Protein AF-R9JXY5-F1 (afdb_monomer)

Foldseek 3Di:
DDPVVVVVVVVVVVVVVVVVVVVVVVVVVVVVVVVVVVVVVVVVLVVVVDDPVRSVVVVVCVVVVVDDDDDDPDDDDDDDDDDPPDDDDDDDDDDDDDDDDDDPDDPPPPPDPDDPPDDPPDD

Mean predicted aligned error: 17.54 Å

Structure (mmCIF, N/CA/C/O backbone):
data_AF-R9JXY5-F1
#
_entry.id   AF-R9JXY5-F1
#
loop_
_atom_site.group_PDB
_atom_site.id
_atom_site.type_symbol
_atom_site.label_atom_id
_atom_site.label_alt_id
_atom_site.label_comp_id
_atom_site.label_asym_id
_atom_site.label_entity_id
_atom_site.label_seq_id
_atom_site.pdbx_PDB_ins_code
_atom_site.Cartn_x
_atom_site.Cartn_y
_atom_site.Cartn_z
_atom_site.occupancy
_atom_site.B_iso_or_equiv
_atom_site.auth_seq_id
_atom_site.auth_comp_id
_atom_site.auth_asym_id
_atom_site.auth_atom_id
_atom_site.pdbx_PDB_model_num
ATOM 1 N N . MET A 1 1 ? 27.839 6.148 -38.069 1.00 64.94 1 MET A N 1
ATOM 2 C CA . MET A 1 1 ? 27.272 5.806 -36.749 1.00 64.94 1 MET A CA 1
ATOM 3 C C . MET A 1 1 ? 26.865 4.335 -36.748 1.00 64.94 1 MET A C 1
ATOM 5 O O . MET A 1 1 ? 26.378 3.857 -37.770 1.00 64.94 1 MET A O 1
ATOM 9 N N . ASN A 1 2 ? 27.153 3.581 -35.684 1.00 87.56 2 ASN A N 1
ATOM 10 C CA . ASN A 1 2 ? 26.916 2.134 -35.653 1.00 87.56 2 ASN A CA 1
ATOM 11 C C . ASN A 1 2 ? 25.407 1.844 -35.526 1.00 87.56 2 ASN A C 1
ATOM 13 O O . ASN A 1 2 ? 24.791 2.198 -34.527 1.00 87.56 2 ASN A O 1
ATOM 17 N N . ARG A 1 3 ? 24.806 1.196 -36.533 1.00 91.31 3 ARG A N 1
ATOM 18 C CA . ARG A 1 3 ? 23.359 0.899 -36.561 1.00 91.31 3 ARG A CA 1
ATOM 19 C C . ARG A 1 3 ? 22.899 -0.033 -35.437 1.00 91.31 3 ARG A C 1
ATOM 21 O O . ARG A 1 3 ? 21.749 0.057 -35.031 1.00 91.31 3 ARG A O 1
ATOM 28 N N . LYS A 1 4 ? 23.775 -0.910 -34.938 1.00 91.06 4 LYS A N 1
ATOM 29 C CA . LYS A 1 4 ? 23.455 -1.790 -33.805 1.00 91.06 4 LYS A CA 1
ATOM 30 C C . LYS A 1 4 ? 23.374 -0.997 -32.505 1.00 91.06 4 LYS A C 1
ATOM 32 O O . LYS A 1 4 ? 22.466 -1.226 -31.725 1.00 91.06 4 LYS A O 1
ATOM 37 N N . LEU A 1 5 ? 24.274 -0.028 -32.322 1.00 93.62 5 LEU A N 1
ATOM 38 C CA . LEU A 1 5 ? 24.274 0.836 -31.142 1.00 93.62 5 LEU A CA 1
ATOM 39 C C . LEU A 1 5 ? 22.974 1.641 -31.031 1.00 93.62 5 LEU A C 1
ATOM 41 O O . LEU A 1 5 ? 22.407 1.704 -29.953 1.00 93.62 5 LEU A O 1
ATOM 45 N N . HIS A 1 6 ? 22.474 2.198 -32.138 1.00 94.31 6 HIS A N 1
ATOM 46 C CA . HIS A 1 6 ? 21.193 2.912 -32.121 1.00 94.31 6 HIS A CA 1
ATOM 47 C C . HIS A 1 6 ? 20.022 2.026 -31.704 1.00 94.31 6 HIS A C 1
ATOM 49 O O . HIS A 1 6 ? 19.262 2.425 -30.839 1.00 94.31 6 HIS A O 1
ATOM 55 N N . ARG A 1 7 ? 19.924 0.807 -32.246 1.00 94.31 7 ARG A N 1
ATOM 56 C CA . ARG A 1 7 ? 18.849 -0.122 -31.869 1.00 94.31 7 ARG A CA 1
ATOM 57 C C . ARG A 1 7 ? 18.870 -0.453 -30.380 1.00 94.31 7 ARG A C 1
ATOM 59 O O . ARG A 1 7 ? 17.830 -0.420 -29.744 1.00 94.31 7 ARG A O 1
ATOM 66 N N . VAL A 1 8 ? 20.059 -0.705 -29.830 1.00 96.50 8 VAL A N 1
ATOM 67 C CA . VAL A 1 8 ? 20.217 -0.971 -28.394 1.00 96.50 8 VAL A CA 1
ATOM 68 C C . VAL A 1 8 ? 19.804 0.244 -27.560 1.00 96.50 8 VAL A C 1
ATOM 70 O O . VAL A 1 8 ? 19.139 0.079 -26.548 1.00 96.50 8 VAL A O 1
ATOM 73 N N . LEU A 1 9 ? 20.155 1.464 -27.980 1.00 96.12 9 LEU A N 1
ATOM 74 C CA . LEU A 1 9 ? 19.726 2.683 -27.284 1.00 96.12 9 LEU A CA 1
ATOM 75 C C . LEU A 1 9 ? 18.202 2.869 -27.336 1.00 96.12 9 LEU A C 1
ATOM 77 O O . LEU A 1 9 ? 17.604 3.198 -26.316 1.00 96.12 9 LEU A O 1
ATOM 81 N N . ASP A 1 10 ? 17.574 2.597 -28.481 1.00 96.19 10 ASP A N 1
ATOM 82 C CA . ASP A 1 10 ? 16.116 2.671 -28.628 1.00 96.19 10 ASP A CA 1
ATOM 83 C C . ASP A 1 10 ? 15.408 1.618 -27.751 1.00 96.19 10 ASP A C 1
ATOM 85 O O . ASP A 1 10 ? 14.361 1.884 -27.164 1.00 96.19 10 ASP A O 1
ATOM 89 N N . GLU A 1 11 ? 15.971 0.411 -27.642 1.00 97.19 11 GLU A N 1
ATOM 90 C CA . GLU A 1 11 ? 15.463 -0.659 -26.772 1.00 97.19 11 GLU A CA 1
ATOM 91 C C . GLU A 1 11 ? 15.621 -0.325 -25.285 1.00 97.19 11 GLU A C 1
ATOM 93 O O . GLU A 1 11 ? 14.698 -0.581 -24.507 1.00 97.19 11 GLU A O 1
ATOM 98 N N . ILE A 1 12 ? 16.746 0.285 -24.893 1.00 97.88 12 ILE A N 1
ATOM 99 C CA . ILE A 1 12 ? 16.953 0.795 -23.531 1.00 97.88 12 ILE A CA 1
ATOM 100 C C . ILE A 1 12 ? 15.873 1.823 -23.207 1.00 97.88 12 ILE A C 1
ATOM 102 O O . ILE A 1 12 ? 15.158 1.642 -22.227 1.00 97.88 12 ILE A O 1
ATOM 106 N N . GLN A 1 13 ? 15.683 2.829 -24.063 1.00 97.69 13 GLN A N 1
ATOM 107 C CA . GLN A 1 13 ? 14.697 3.881 -23.820 1.00 97.69 13 GLN A CA 1
ATOM 108 C C . GLN A 1 13 ? 13.273 3.315 -23.696 1.00 97.69 13 GLN A C 1
ATOM 110 O O . GLN A 1 13 ? 12.555 3.631 -22.751 1.00 97.69 13 GLN A O 1
ATOM 115 N N . LYS A 1 14 ? 12.873 2.406 -24.594 1.00 98.00 14 LYS A N 1
ATOM 116 C CA . LYS A 1 14 ? 11.564 1.732 -24.504 1.00 98.00 14 LYS A CA 1
ATOM 117 C C . LYS A 1 14 ? 11.406 0.929 -23.216 1.00 98.00 14 LYS A C 1
ATOM 119 O O . LYS A 1 14 ? 10.302 0.809 -22.692 1.00 98.00 14 LYS A O 1
ATOM 124 N N . THR A 1 15 ? 12.487 0.325 -22.733 1.00 98.06 15 THR A N 1
ATOM 125 C CA . THR A 1 15 ? 12.468 -0.438 -21.482 1.00 98.06 15 THR A CA 1
ATOM 126 C C . THR A 1 15 ? 12.353 0.495 -20.281 1.00 98.06 15 THR A C 1
ATOM 128 O O . THR A 1 15 ? 11.567 0.216 -19.382 1.00 98.06 15 THR A O 1
ATOM 131 N N . GLU A 1 16 ? 13.062 1.623 -20.283 1.00 98.06 16 GLU A N 1
ATOM 132 C CA . GLU A 1 16 ? 12.953 2.661 -19.252 1.00 98.06 16 GLU A CA 1
ATOM 133 C C . GLU A 1 16 ? 11.531 3.238 -19.175 1.00 98.06 16 GLU A C 1
ATOM 135 O O . GLU A 1 16 ? 10.975 3.353 -18.083 1.00 98.06 16 GLU A O 1
ATOM 140 N N . GLU A 1 17 ? 10.897 3.508 -20.320 1.00 97.88 17 GLU A N 1
ATOM 141 C CA . GLU A 1 17 ? 9.499 3.956 -20.388 1.00 97.88 17 GLU A CA 1
ATOM 142 C C . GLU A 1 17 ? 8.535 2.913 -19.797 1.00 97.88 17 GLU A C 1
ATOM 144 O O . GLU A 1 17 ? 7.659 3.251 -19.002 1.00 97.88 17 GLU A O 1
ATOM 149 N N . LYS A 1 18 ? 8.725 1.624 -20.112 1.00 98.25 18 LYS A N 1
ATOM 1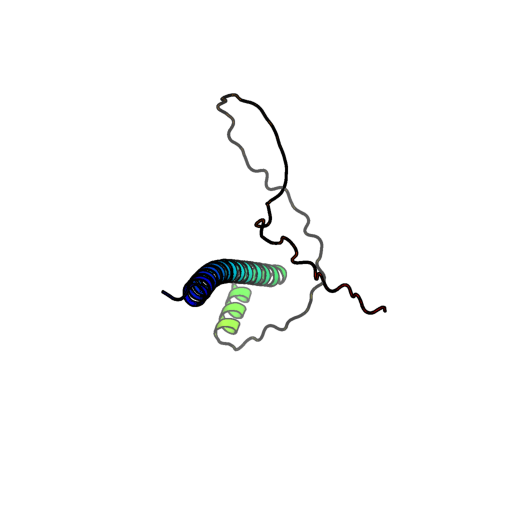50 C CA . LYS A 1 18 ? 7.922 0.536 -19.523 1.00 98.25 18 LYS A CA 1
ATOM 151 C C . LYS A 1 18 ? 8.121 0.418 -18.014 1.00 98.25 18 LYS A C 1
ATOM 153 O O . LYS A 1 18 ? 7.151 0.203 -17.291 1.00 98.25 18 LYS A O 1
ATOM 158 N N . ILE A 1 19 ? 9.358 0.563 -17.537 1.00 98.38 19 ILE A N 1
ATOM 159 C CA . ILE A 1 19 ? 9.663 0.549 -16.103 1.00 98.38 19 ILE A CA 1
ATOM 160 C C . ILE A 1 19 ? 8.921 1.685 -15.399 1.00 98.38 19 ILE A C 1
ATOM 162 O O . ILE A 1 19 ? 8.335 1.443 -14.348 1.00 98.38 19 ILE A O 1
ATOM 166 N N . ALA A 1 20 ? 8.895 2.887 -15.978 1.00 98.00 20 ALA A N 1
ATOM 167 C CA . ALA A 1 20 ? 8.179 4.019 -15.396 1.00 98.00 20 ALA A CA 1
ATOM 168 C C . ALA A 1 20 ? 6.672 3.736 -15.255 1.00 98.00 20 ALA A C 1
ATOM 170 O O . ALA A 1 20 ? 6.116 3.919 -14.175 1.00 98.00 20 ALA A O 1
ATOM 171 N N . VAL A 1 21 ? 6.036 3.197 -16.302 1.00 97.94 21 VAL A N 1
ATOM 172 C CA . VAL A 1 21 ? 4.611 2.812 -16.265 1.00 97.94 21 VAL A CA 1
ATOM 173 C C . VAL A 1 21 ? 4.344 1.738 -15.206 1.00 97.94 21 VAL A C 1
ATOM 175 O O . VAL A 1 21 ? 3.370 1.815 -14.460 1.00 97.94 21 VAL A O 1
ATOM 178 N N . TRP A 1 22 ? 5.209 0.727 -15.100 1.00 98.19 22 TRP A N 1
ATOM 179 C CA . TRP A 1 22 ? 5.057 -0.308 -14.074 1.00 98.19 22 TRP A CA 1
ATOM 180 C C . TRP A 1 22 ? 5.262 0.219 -12.656 1.00 98.19 22 TRP A C 1
ATOM 182 O O . TRP A 1 22 ? 4.591 -0.249 -11.741 1.00 98.19 22 TRP A O 1
ATOM 192 N N . GLN A 1 23 ? 6.159 1.183 -12.460 1.00 98.44 23 GLN A N 1
ATOM 193 C CA . GLN A 1 23 ? 6.351 1.826 -11.162 1.00 98.44 23 GLN A CA 1
ATOM 194 C C . GLN A 1 23 ? 5.126 2.644 -10.745 1.00 98.44 23 GLN A C 1
ATOM 196 O O . GLN A 1 23 ? 4.743 2.595 -9.578 1.00 98.44 23 GLN A O 1
ATOM 201 N N . GLU A 1 24 ? 4.495 3.349 -11.684 1.00 98.25 24 GLU A N 1
ATOM 202 C CA . GLU A 1 24 ? 3.250 4.082 -11.440 1.00 98.25 24 GLU A CA 1
ATOM 203 C C . GLU A 1 24 ? 2.114 3.133 -11.036 1.00 98.25 24 GLU A C 1
ATOM 205 O O . GLU A 1 24 ? 1.552 3.281 -9.951 1.00 98.25 24 GLU A O 1
ATOM 210 N N . HIS A 1 25 ? 1.862 2.086 -11.828 1.00 98.12 25 HIS A N 1
ATOM 211 C CA . HIS A 1 25 ? 0.840 1.082 -11.515 1.00 98.12 25 HIS A CA 1
ATOM 212 C C . HIS A 1 25 ? 1.122 0.370 -10.178 1.00 98.12 25 HIS A C 1
ATOM 214 O O . HIS A 1 25 ? 0.216 0.143 -9.379 1.00 98.12 25 HIS A O 1
ATOM 220 N N . LEU A 1 26 ? 2.385 0.061 -9.868 1.00 98.44 26 LEU A N 1
ATOM 221 C CA . LEU A 1 26 ? 2.744 -0.486 -8.557 1.00 98.44 26 LEU A CA 1
ATOM 222 C C . LEU A 1 26 ? 2.380 0.479 -7.415 1.00 98.44 26 LEU A C 1
ATOM 224 O O . LEU A 1 26 ? 1.945 0.037 -6.352 1.00 98.44 26 LEU A O 1
ATOM 228 N N . GLY A 1 27 ? 2.547 1.786 -7.624 1.00 98.38 27 GLY A N 1
ATOM 229 C CA . GLY A 1 27 ? 2.104 2.815 -6.686 1.00 98.38 27 GLY A CA 1
ATOM 230 C C . GLY A 1 27 ? 0.594 2.773 -6.450 1.00 98.38 27 GLY A C 1
ATOM 231 O O . GLY A 1 27 ? 0.161 2.722 -5.300 1.00 98.38 27 GLY A O 1
ATOM 232 N N . GLU A 1 28 ? -0.196 2.716 -7.521 1.00 98.19 28 GLU A N 1
ATOM 233 C CA . GLU A 1 28 ? -1.661 2.613 -7.448 1.00 98.19 28 GLU A CA 1
ATOM 234 C C . GLU A 1 28 ? -2.116 1.361 -6.683 1.00 98.19 28 GLU A C 1
ATOM 236 O O . GLU A 1 28 ? -2.968 1.449 -5.797 1.00 98.19 28 GLU A O 1
ATOM 241 N N . LEU A 1 29 ? -1.501 0.206 -6.961 1.00 98.44 29 LEU A N 1
ATOM 242 C CA . LEU A 1 29 ? -1.808 -1.050 -6.272 1.00 98.44 29 LEU A CA 1
ATOM 243 C C . LEU A 1 29 ? -1.492 -0.989 -4.775 1.00 98.44 29 LEU A C 1
ATOM 245 O O . LEU A 1 29 ? -2.243 -1.535 -3.968 1.00 98.44 29 LEU A O 1
ATOM 249 N N . ASN A 1 30 ? -0.405 -0.322 -4.383 1.00 98.31 30 ASN A N 1
ATOM 250 C CA . ASN A 1 30 ? -0.067 -0.162 -2.968 1.00 98.31 30 ASN A CA 1
ATOM 251 C C . ASN A 1 30 ? -1.083 0.717 -2.232 1.00 98.31 30 ASN A C 1
ATOM 253 O O . ASN A 1 30 ? -1.478 0.371 -1.121 1.00 98.31 30 ASN A O 1
ATOM 257 N N . VAL A 1 31 ? -1.546 1.802 -2.860 1.00 98.31 31 VAL A N 1
ATOM 258 C CA . VAL A 1 31 ? -2.615 2.640 -2.295 1.00 98.31 31 VAL A CA 1
ATOM 259 C C . VAL A 1 31 ? -3.907 1.835 -2.162 1.00 98.31 31 VAL A C 1
ATOM 261 O O . VAL A 1 31 ? -4.554 1.868 -1.119 1.00 98.31 31 VAL A O 1
ATOM 264 N N . GLN A 1 32 ? -4.269 1.056 -3.185 1.00 98.06 32 GLN A N 1
ATOM 265 C CA . GLN A 1 32 ? -5.451 0.199 -3.128 1.00 98.06 32 GLN A CA 1
ATOM 266 C C . GLN A 1 32 ? -5.352 -0.840 -2.002 1.00 98.06 32 GLN A C 1
ATOM 268 O O . GLN A 1 32 ? -6.327 -1.055 -1.284 1.00 98.06 32 GLN A O 1
ATOM 273 N N . LYS A 1 33 ? -4.182 -1.462 -1.825 1.00 97.81 33 LYS A N 1
ATOM 274 C CA . LYS A 1 33 ? -3.916 -2.395 -0.725 1.00 97.81 33 LYS A CA 1
ATOM 275 C C . LYS A 1 33 ? -4.128 -1.728 0.636 1.00 97.81 33 LYS A C 1
ATOM 277 O O . LYS A 1 33 ? -4.847 -2.287 1.454 1.00 97.81 33 LYS A O 1
ATOM 282 N N . GLU A 1 34 ? -3.540 -0.552 0.861 1.00 98.12 34 GLU A N 1
ATOM 283 C CA . GLU A 1 34 ? -3.682 0.199 2.118 1.00 98.12 34 GLU A CA 1
ATOM 284 C C . GLU A 1 34 ? -5.156 0.511 2.415 1.00 98.12 34 GLU A C 1
ATOM 286 O O . GLU A 1 34 ? -5.637 0.260 3.516 1.00 98.12 34 GLU A O 1
ATOM 291 N N . MET A 1 35 ? -5.917 0.943 1.404 1.00 97.81 35 MET A N 1
ATOM 292 C CA . MET A 1 35 ? -7.351 1.209 1.557 1.00 97.81 35 MET A CA 1
ATOM 293 C C . MET A 1 35 ? -8.166 -0.038 1.929 1.00 97.81 35 MET A C 1
ATOM 295 O O . MET A 1 35 ? -9.129 0.066 2.692 1.00 97.81 35 MET A O 1
ATOM 299 N N . LEU A 1 36 ? -7.822 -1.205 1.374 1.00 96.88 36 LEU A N 1
ATOM 300 C CA . LEU A 1 36 ? -8.491 -2.466 1.702 1.00 96.88 36 LEU A CA 1
ATOM 301 C C . LEU A 1 36 ? -8.133 -2.938 3.116 1.00 96.88 36 LEU A C 1
ATOM 303 O O . LEU A 1 36 ? -9.029 -3.324 3.864 1.00 96.88 36 LEU A O 1
ATOM 307 N N . GLU A 1 37 ? -6.860 -2.841 3.506 1.00 95.62 37 GLU A N 1
ATOM 308 C CA . GLU A 1 37 ? -6.408 -3.157 4.866 1.00 95.62 37 GLU A CA 1
ATOM 309 C C . GLU A 1 37 ? -7.104 -2.260 5.902 1.00 95.62 37 GLU A C 1
ATOM 311 O O . GLU A 1 37 ? -7.650 -2.759 6.886 1.00 95.62 37 GLU A O 1
ATOM 316 N N . ASP A 1 38 ? -7.186 -0.951 5.652 1.00 96.69 38 ASP A N 1
ATOM 317 C CA . ASP A 1 38 ? -7.904 -0.009 6.515 1.00 96.69 38 ASP A CA 1
ATOM 318 C C . ASP A 1 38 ? -9.394 -0.358 6.636 1.00 96.69 38 ASP A C 1
ATOM 320 O O . ASP A 1 38 ? -9.973 -0.318 7.730 1.00 96.69 38 ASP A O 1
ATOM 324 N N . ALA A 1 39 ? -10.034 -0.732 5.524 1.00 95.94 39 ALA A N 1
ATOM 325 C CA . ALA A 1 39 ? -11.434 -1.140 5.520 1.00 95.94 39 ALA A CA 1
ATOM 326 C C . ALA A 1 39 ? -11.665 -2.409 6.360 1.00 95.94 39 ALA A C 1
ATOM 328 O O . ALA A 1 39 ? -12.630 -2.468 7.132 1.00 95.94 39 ALA A O 1
ATOM 329 N N . GLU A 1 40 ? -10.774 -3.397 6.261 1.00 94.19 40 GLU A N 1
ATOM 330 C CA . GLU A 1 40 ? -10.827 -4.629 7.052 1.00 94.19 40 GLU A CA 1
ATOM 331 C C . GLU A 1 40 ? -10.561 -4.388 8.540 1.00 94.19 40 GLU A C 1
ATOM 333 O O . GLU A 1 40 ? -11.266 -4.948 9.386 1.00 94.19 40 GLU A O 1
ATOM 338 N N . ILE A 1 41 ? -9.611 -3.511 8.882 1.00 92.56 41 ILE A N 1
ATOM 339 C CA . ILE A 1 41 ? -9.357 -3.095 10.267 1.00 92.56 41 ILE A CA 1
ATOM 340 C C . ILE A 1 41 ? -10.626 -2.472 10.856 1.00 92.56 41 ILE A C 1
ATOM 342 O O . ILE A 1 41 ? -11.083 -2.876 11.929 1.00 92.56 41 ILE A O 1
ATOM 346 N N . ILE A 1 42 ? -11.255 -1.533 10.141 1.00 94.06 42 ILE A N 1
ATOM 347 C CA . ILE A 1 42 ? -12.496 -0.886 10.587 1.00 94.06 42 ILE A CA 1
ATOM 348 C C . ILE A 1 42 ? -13.627 -1.910 10.736 1.00 94.06 42 ILE A C 1
ATOM 350 O O . ILE A 1 42 ? -14.365 -1.867 11.727 1.00 94.06 42 ILE A O 1
ATOM 354 N N . LYS A 1 43 ? -13.780 -2.828 9.772 1.00 94.44 43 LYS A N 1
ATOM 355 C CA . LYS A 1 43 ? -14.794 -3.892 9.819 1.00 94.44 43 LYS A CA 1
ATOM 356 C C . LYS A 1 43 ? -14.595 -4.790 11.041 1.00 94.44 43 LYS A C 1
ATOM 358 O O . LYS A 1 43 ? -15.554 -5.023 11.777 1.00 94.44 43 LYS A O 1
ATOM 363 N N . SER A 1 44 ? -13.361 -5.211 11.297 1.00 91.00 44 SER A N 1
ATOM 364 C CA . SER A 1 44 ? -12.992 -6.066 12.430 1.00 91.00 44 SER A CA 1
ATOM 365 C C . SER A 1 44 ? -13.221 -5.374 13.774 1.00 91.00 44 SER A C 1
ATOM 367 O O . SER A 1 44 ? -13.787 -5.959 14.689 1.00 91.00 44 SER A O 1
ATOM 369 N N . ILE A 1 45 ? -12.870 -4.093 13.898 1.00 91.81 45 ILE A N 1
ATOM 370 C CA . ILE A 1 45 ? -13.127 -3.330 15.129 1.00 91.81 45 ILE A CA 1
ATOM 371 C C . ILE A 1 45 ? -14.635 -3.160 15.357 1.00 91.81 45 ILE A C 1
ATOM 373 O O . ILE A 1 45 ? -15.125 -3.295 16.480 1.00 91.81 45 ILE A O 1
ATOM 377 N N . ARG A 1 46 ? -15.405 -2.881 14.297 1.00 92.12 46 ARG A N 1
ATOM 378 C CA . ARG A 1 46 ? -16.860 -2.710 14.398 1.00 92.12 46 ARG A CA 1
ATOM 379 C C . ARG A 1 46 ? -17.564 -4.010 14.792 1.00 92.12 46 ARG A C 1
ATOM 381 O O . ARG A 1 46 ? -18.520 -3.957 15.570 1.00 92.12 46 ARG A O 1
ATOM 388 N N . SER A 1 47 ? -17.101 -5.160 14.298 1.00 92.00 47 SER A N 1
ATOM 389 C CA . SER A 1 47 ? -17.695 -6.467 14.611 1.00 92.00 47 SER A CA 1
ATOM 390 C C . SER A 1 47 ? -17.537 -6.862 16.084 1.00 92.00 47 SER A C 1
ATOM 392 O O . SER A 1 47 ? -18.385 -7.580 16.611 1.00 92.00 47 SER A O 1
ATOM 394 N N . MET A 1 48 ? -16.542 -6.313 16.791 1.00 91.62 48 MET A N 1
ATOM 395 C CA . MET A 1 48 ? -16.371 -6.504 18.238 1.00 91.62 48 MET A CA 1
ATOM 396 C C . MET A 1 48 ? -17.465 -5.829 19.085 1.00 91.62 48 MET A C 1
ATOM 398 O O . MET A 1 48 ? -17.586 -6.135 20.269 1.00 91.62 48 MET A O 1
ATOM 402 N N . ARG A 1 49 ? -18.275 -4.924 18.505 1.00 93.44 49 ARG A N 1
ATOM 403 C CA . ARG A 1 49 ? -19.411 -4.242 19.167 1.00 93.44 49 ARG A CA 1
ATOM 404 C C . ARG A 1 49 ? -19.049 -3.544 20.490 1.00 93.44 49 ARG A C 1
ATOM 406 O O . ARG A 1 49 ? -19.848 -3.538 21.426 1.00 93.44 49 ARG A O 1
ATOM 413 N N . LEU A 1 50 ? -17.865 -2.940 20.555 1.00 95.00 50 LEU A N 1
ATOM 414 C CA . LEU A 1 50 ? -17.373 -2.231 21.741 1.00 95.00 50 LEU A CA 1
ATOM 415 C C . LEU A 1 50 ? -18.137 -0.922 21.994 1.00 95.00 50 LEU A C 1
ATOM 417 O O . LEU A 1 50 ? -18.504 -0.208 21.056 1.00 95.00 50 LEU A O 1
ATOM 421 N N . GLY A 1 51 ? -18.332 -0.565 23.267 1.00 96.31 51 GLY A N 1
ATOM 422 C CA . GLY A 1 51 ? -18.804 0.771 23.640 1.00 96.31 51 GLY A CA 1
ATOM 423 C C . GLY A 1 51 ? -17.738 1.846 23.388 1.00 96.31 51 GLY A C 1
ATOM 424 O O . GLY A 1 51 ? -16.547 1.552 23.350 1.00 96.31 51 GLY A O 1
ATOM 425 N N . SER A 1 52 ? -18.125 3.124 23.274 1.00 95.69 52 SER A N 1
ATOM 426 C CA . SER A 1 52 ? -17.184 4.211 22.924 1.00 95.69 52 SER A CA 1
ATOM 427 C C . SER A 1 52 ? -15.988 4.336 23.876 1.00 95.69 52 SER A C 1
ATOM 429 O O . SER A 1 52 ? -14.885 4.639 23.435 1.00 95.69 52 SER A O 1
ATOM 431 N N . ARG A 1 53 ? -16.195 4.100 25.179 1.00 97.00 53 ARG A N 1
ATOM 432 C CA . ARG A 1 53 ? -15.124 4.164 26.184 1.00 97.00 53 ARG A CA 1
ATOM 433 C C . ARG A 1 53 ? -14.174 2.967 26.095 1.00 97.00 53 ARG A C 1
ATOM 435 O O . ARG A 1 53 ? -12.972 3.154 26.212 1.00 97.00 53 ARG A O 1
ATOM 442 N N . GLU A 1 54 ? -14.716 1.773 25.877 1.00 95.38 54 GLU A N 1
ATOM 443 C CA . GLU A 1 54 ? -13.936 0.538 25.727 1.00 95.38 54 GLU A CA 1
ATOM 444 C C . GLU A 1 54 ? -13.118 0.574 24.434 1.00 95.38 54 GLU A C 1
ATOM 446 O O . GLU A 1 54 ? -11.936 0.250 24.438 1.00 95.38 54 GLU A O 1
ATOM 451 N N . LEU A 1 55 ? -13.722 1.046 23.338 1.00 95.44 55 LEU A N 1
ATOM 452 C CA . LEU A 1 55 ? -13.024 1.252 22.074 1.00 95.44 55 LEU A CA 1
ATOM 453 C C .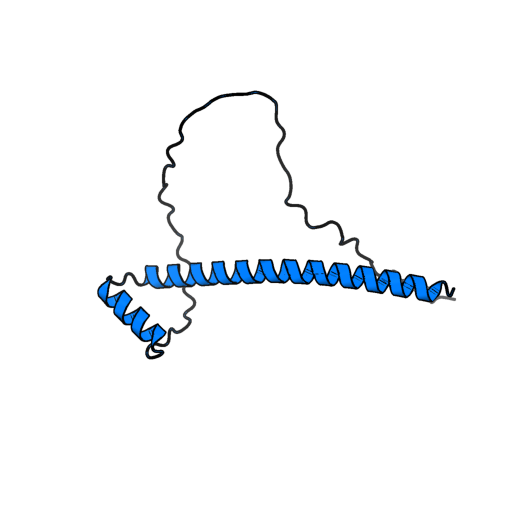 LEU A 1 55 ? -11.851 2.225 22.237 1.00 95.44 55 LEU A C 1
ATOM 455 O O . LEU A 1 55 ? -10.769 1.956 21.726 1.00 95.44 55 LEU A O 1
ATOM 459 N N . LEU A 1 56 ? -12.051 3.334 22.956 1.00 96.00 56 LEU A N 1
ATOM 460 C CA . LEU A 1 56 ? -10.985 4.303 23.202 1.00 96.00 56 LEU A CA 1
ATOM 461 C C . LEU A 1 56 ? -9.810 3.673 23.962 1.00 96.00 56 LEU A C 1
ATOM 463 O O . LEU A 1 56 ? -8.672 3.832 23.541 1.00 96.00 56 LEU A O 1
ATOM 467 N N . GLU A 1 57 ? -10.085 2.915 25.026 1.00 95.62 57 GLU A N 1
ATOM 468 C CA . GLU A 1 57 ? -9.050 2.223 25.806 1.00 95.62 57 GLU A CA 1
ATOM 469 C C . GLU A 1 57 ? -8.268 1.210 24.955 1.00 95.62 57 GLU A C 1
ATOM 471 O O . GLU A 1 57 ? -7.042 1.134 25.044 1.00 95.62 57 GLU A O 1
ATOM 476 N N . VAL A 1 58 ? -8.956 0.476 24.073 1.00 94.56 58 VAL A N 1
ATOM 477 C CA . VAL A 1 58 ? -8.306 -0.453 23.139 1.00 94.56 58 VAL A CA 1
ATOM 478 C C . VAL A 1 58 ? -7.424 0.293 22.138 1.00 94.56 58 VAL A C 1
ATOM 480 O O . VAL A 1 58 ? -6.278 -0.103 21.940 1.00 94.56 58 VAL A O 1
ATOM 483 N N . LEU A 1 59 ? -7.913 1.375 21.526 1.00 94.38 59 LEU A N 1
ATOM 484 C CA . LEU A 1 59 ? -7.136 2.163 20.563 1.00 94.38 59 LEU A CA 1
ATOM 485 C C . LEU A 1 59 ? -5.909 2.817 21.214 1.00 94.38 59 LEU A C 1
ATOM 487 O O . LEU A 1 59 ? -4.825 2.785 20.633 1.00 94.38 59 LEU A O 1
ATOM 491 N N . GLU A 1 60 ? -6.049 3.347 22.432 1.00 96.12 60 GLU A N 1
ATOM 492 C CA . GLU A 1 60 ? -4.928 3.875 23.217 1.00 96.12 60 GLU A CA 1
ATOM 493 C C . GLU A 1 60 ? -3.913 2.773 23.547 1.00 96.12 60 GLU A C 1
ATOM 495 O O . GLU A 1 60 ? -2.707 2.979 23.404 1.00 96.12 60 GLU A O 1
ATOM 500 N N . GLY A 1 61 ? -4.382 1.581 23.929 1.00 96.31 61 GLY A N 1
ATOM 501 C CA . GLY A 1 61 ? -3.518 0.433 24.195 1.00 96.31 61 GLY A CA 1
ATOM 502 C C . GLY A 1 61 ? -2.782 -0.075 22.952 1.00 96.31 61 GLY A C 1
ATOM 503 O O . GLY A 1 61 ? -1.600 -0.410 23.027 1.00 96.31 61 GLY A O 1
ATOM 504 N N . VAL A 1 62 ? -3.438 -0.076 21.790 1.00 94.62 62 VAL A N 1
ATOM 505 C CA . VAL A 1 62 ? -2.806 -0.404 20.502 1.00 94.62 62 VAL A CA 1
ATOM 506 C C . VAL A 1 62 ? -1.756 0.650 20.137 1.00 94.62 62 VAL A C 1
ATOM 508 O O . VAL A 1 62 ? -0.631 0.290 19.797 1.00 94.62 62 VAL A O 1
ATOM 511 N N . GLN A 1 63 ? -2.062 1.944 20.282 1.00 93.88 63 GLN A N 1
ATOM 512 C CA . GLN A 1 63 ? -1.112 3.027 20.007 1.00 93.88 63 GLN A CA 1
ATOM 513 C C . GLN A 1 63 ? 0.099 3.002 20.956 1.00 93.88 63 GLN A C 1
ATOM 515 O O . GLN A 1 63 ? 1.219 3.303 20.544 1.00 93.88 63 GLN A O 1
ATOM 520 N N . ALA A 1 64 ? -0.112 2.620 22.217 1.00 95.62 64 ALA A N 1
ATOM 521 C CA . ALA A 1 64 ? 0.948 2.438 23.206 1.00 95.62 64 ALA A CA 1
ATOM 522 C C . ALA A 1 64 ? 1.717 1.110 23.046 1.00 95.62 64 ALA A C 1
ATOM 524 O O . ALA A 1 64 ? 2.717 0.902 23.735 1.00 95.62 64 ALA A O 1
ATOM 525 N N . GLY A 1 65 ? 1.261 0.205 22.170 1.00 93.12 65 GLY A N 1
ATOM 526 C CA . GLY A 1 65 ? 1.839 -1.126 21.971 1.00 93.12 65 GLY A CA 1
ATOM 527 C C . GLY A 1 65 ? 1.630 -2.089 23.147 1.00 93.12 65 GLY A C 1
ATOM 528 O O . GLY A 1 65 ? 2.343 -3.084 23.260 1.00 93.12 65 GLY A O 1
ATOM 529 N N . THR A 1 66 ? 0.688 -1.799 24.047 1.00 93.94 66 THR A N 1
ATOM 530 C CA . THR A 1 66 ? 0.366 -2.646 25.208 1.00 93.94 66 THR A CA 1
ATOM 531 C C . THR A 1 66 ? -0.640 -3.744 24.871 1.00 93.94 66 THR A C 1
ATOM 533 O O . THR A 1 66 ? -0.705 -4.749 25.579 1.00 93.94 66 THR A O 1
ATOM 536 N N . ILE A 1 67 ? -1.398 -3.574 23.784 1.00 88.69 67 ILE A N 1
ATOM 537 C CA . ILE A 1 67 ? -2.344 -4.555 23.250 1.00 88.69 67 ILE A CA 1
ATOM 538 C C . ILE 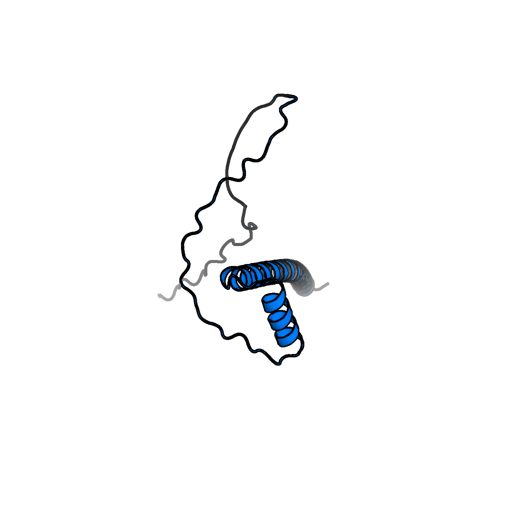A 1 67 ? -1.814 -5.080 21.914 1.00 88.69 67 ILE A C 1
ATOM 540 O O . ILE A 1 67 ? -1.510 -4.307 21.009 1.00 88.69 67 ILE A O 1
ATOM 544 N N . LEU A 1 68 ? -1.737 -6.406 21.787 1.00 83.62 68 LEU A N 1
ATOM 545 C CA . LEU A 1 68 ? -1.394 -7.105 20.549 1.00 83.62 68 LEU A CA 1
ATOM 546 C C . LEU A 1 68 ? -2.653 -7.770 19.991 1.00 83.62 68 LEU A C 1
ATOM 548 O O . LEU A 1 68 ? -3.237 -8.645 20.632 1.00 83.62 68 LEU A O 1
ATOM 552 N N . LEU A 1 69 ? -3.064 -7.356 18.796 1.00 82.50 69 LEU A N 1
ATOM 553 C CA . LEU A 1 69 ? -4.159 -7.988 18.064 1.00 82.50 69 LEU A CA 1
ATOM 554 C C . LEU A 1 69 ? -3.625 -9.264 17.401 1.00 82.50 69 LEU A C 1
ATOM 556 O O . LEU A 1 69 ? -2.563 -9.250 16.783 1.00 82.50 69 LEU A O 1
ATOM 560 N N . SER A 1 70 ? -4.330 -10.379 17.583 1.00 78.50 70 SER A N 1
ATOM 561 C CA . SER A 1 70 ? -3.972 -11.664 16.973 1.00 78.50 70 SER A CA 1
ATOM 562 C C . SER A 1 70 ? -4.833 -11.909 15.741 1.00 78.50 70 SER A C 1
ATOM 564 O O . SER A 1 70 ? -6.042 -11.687 15.782 1.00 78.50 70 SER A O 1
ATOM 566 N N . ASN A 1 71 ? -4.224 -12.408 14.668 1.00 66.06 71 ASN A N 1
ATOM 567 C CA . ASN A 1 71 ? -4.949 -12.785 13.461 1.00 66.06 71 ASN A CA 1
ATOM 568 C C . ASN A 1 71 ? -5.745 -14.064 13.747 1.00 66.06 71 ASN A C 1
ATOM 570 O O . ASN A 1 71 ? -5.162 -15.142 13.857 1.00 66.06 71 ASN A O 1
ATOM 574 N N . HIS A 1 72 ? -7.065 -13.945 13.882 1.00 62.59 72 HIS A N 1
ATOM 575 C CA . HIS A 1 72 ? -7.965 -15.080 13.705 1.00 62.59 72 HIS A CA 1
ATOM 576 C C . HIS A 1 72 ? -8.691 -14.896 12.374 1.00 62.59 72 HIS A C 1
ATOM 578 O O . HIS A 1 72 ? -9.243 -13.829 12.108 1.00 62.59 72 HIS A O 1
ATOM 584 N N . GLU A 1 73 ? -8.626 -15.903 11.511 1.00 57.03 73 GLU A N 1
ATOM 585 C CA . GLU A 1 73 ? -9.384 -15.930 10.265 1.00 57.03 73 GLU A CA 1
ATOM 586 C C . GLU A 1 73 ? -10.845 -16.206 10.635 1.00 57.03 73 GLU A C 1
ATOM 588 O O . GLU A 1 73 ? -11.217 -17.334 10.952 1.00 57.03 73 GLU A O 1
ATOM 593 N N . THR A 1 74 ? -11.666 -15.159 10.704 1.00 55.84 74 THR A N 1
ATOM 594 C CA . THR A 1 74 ? -13.118 -15.312 10.857 1.00 55.84 74 THR A CA 1
ATOM 595 C C . THR A 1 74 ? -13.740 -15.598 9.500 1.00 55.84 74 THR A C 1
ATOM 597 O O . THR A 1 74 ? -13.622 -14.778 8.592 1.00 55.84 74 THR A O 1
ATOM 600 N N . GLU A 1 75 ? -14.407 -16.747 9.381 1.00 54.78 75 GLU A N 1
ATOM 601 C CA . GLU A 1 75 ? -15.255 -17.100 8.239 1.00 54.78 75 GLU A CA 1
ATOM 602 C C . GLU A 1 75 ? -16.300 -15.994 8.003 1.00 54.78 75 GLU A C 1
ATOM 604 O O . GLU A 1 75 ? -16.950 -15.516 8.936 1.00 54.78 75 GLU A O 1
ATOM 609 N N . GLU A 1 76 ? -16.412 -15.542 6.755 1.00 52.41 76 GLU A N 1
ATOM 610 C CA . GLU A 1 76 ? -17.285 -14.442 6.353 1.00 52.41 76 GLU A CA 1
ATOM 611 C C . GLU A 1 76 ? -18.768 -14.802 6.553 1.00 52.41 76 GLU A C 1
ATOM 613 O O . GLU A 1 76 ? -19.330 -15.623 5.830 1.00 52.41 76 GLU A O 1
ATOM 618 N N . GLU A 1 77 ? -19.434 -14.156 7.511 1.00 54.22 77 GLU A N 1
ATOM 619 C CA . GLU A 1 77 ? -20.899 -14.160 7.602 1.00 54.22 77 GLU A CA 1
ATOM 620 C C . GLU A 1 77 ? -21.496 -13.223 6.526 1.00 54.22 77 GLU A C 1
ATOM 622 O O . GLU A 1 77 ? -20.983 -12.115 6.324 1.00 54.22 77 GLU A O 1
ATOM 627 N N . PRO A 1 78 ? -22.584 -13.614 5.833 1.00 49.34 78 PRO A N 1
ATOM 628 C CA . PRO A 1 78 ? -23.144 -12.835 4.734 1.00 49.34 78 PRO A CA 1
ATOM 629 C C . PRO A 1 78 ? -23.808 -11.550 5.246 1.00 49.34 78 PRO A C 1
ATOM 631 O O . PRO A 1 78 ? -24.799 -11.583 5.980 1.00 49.34 78 PRO A O 1
ATOM 634 N N . GLU A 1 79 ? -23.286 -10.397 4.822 1.00 52.25 79 GLU A N 1
ATOM 635 C CA . GLU A 1 79 ? -23.872 -9.091 5.126 1.00 52.25 79 GLU A CA 1
ATOM 636 C C . GLU A 1 79 ? -25.258 -8.951 4.472 1.00 52.25 79 GLU A C 1
ATOM 638 O O . GLU A 1 79 ? -25.404 -8.909 3.248 1.00 52.25 79 GLU A O 1
ATOM 643 N N . GLN A 1 80 ? -26.301 -8.861 5.300 1.00 44.00 80 GLN A N 1
ATOM 644 C CA . GLN A 1 80 ? -27.630 -8.446 4.865 1.00 44.00 80 GLN A CA 1
ATOM 645 C C . GLN A 1 80 ? -27.603 -6.938 4.593 1.00 44.00 8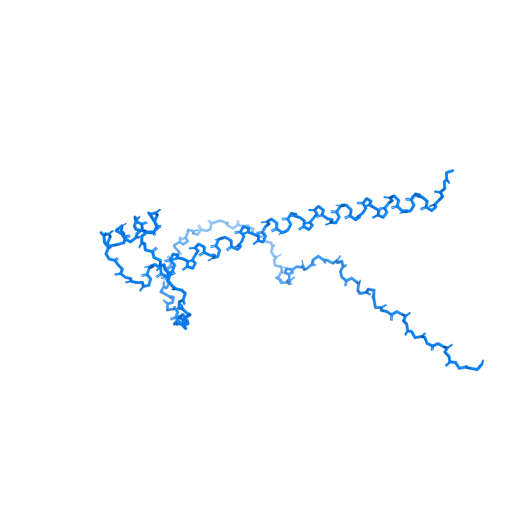0 GLN A C 1
ATOM 647 O O . GLN A 1 80 ? -27.576 -6.115 5.505 1.00 44.00 80 GLN A O 1
ATOM 652 N N . ASN A 1 81 ? -27.572 -6.598 3.308 1.00 41.50 81 ASN A N 1
ATOM 653 C CA . ASN A 1 81 ? -27.600 -5.239 2.787 1.00 41.50 81 ASN A CA 1
ATOM 654 C C . ASN A 1 81 ? -28.987 -4.606 3.026 1.00 41.50 81 ASN A C 1
ATOM 656 O O . ASN A 1 81 ? -29.905 -4.778 2.221 1.00 41.50 81 ASN A O 1
ATOM 660 N N . GLU A 1 82 ? -29.169 -3.896 4.142 1.00 43.84 82 GLU A N 1
ATOM 661 C CA . GLU A 1 82 ? -30.330 -3.024 4.333 1.00 43.84 82 GLU A CA 1
ATOM 662 C C . GLU A 1 82 ? -30.183 -1.775 3.455 1.00 43.84 82 GLU A C 1
ATOM 664 O O . GLU A 1 82 ? -29.412 -0.856 3.731 1.00 43.84 82 GLU A O 1
ATOM 669 N N . SER A 1 83 ? -30.942 -1.794 2.361 1.00 52.72 83 SER A N 1
ATOM 670 C CA . SER A 1 83 ? -31.219 -0.713 1.418 1.00 52.72 83 SER A CA 1
ATOM 671 C C . SER A 1 83 ? -31.157 0.689 2.042 1.00 52.72 83 SER A C 1
ATOM 673 O O . SER A 1 83 ? -32.101 1.147 2.685 1.00 52.72 83 SER A O 1
ATOM 675 N N . ARG A 1 84 ? -30.071 1.423 1.776 1.00 43.78 84 ARG A N 1
ATOM 676 C CA . ARG A 1 84 ? -30.085 2.889 1.824 1.00 43.78 84 ARG A CA 1
ATOM 677 C C . ARG A 1 84 ? -30.649 3.395 0.503 1.00 43.78 84 ARG A C 1
ATOM 679 O O . ARG A 1 84 ? -29.937 3.513 -0.488 1.00 43.78 84 ARG A O 1
ATOM 686 N N . GLU A 1 85 ? -31.948 3.653 0.518 1.00 38.94 85 GLU A N 1
ATOM 687 C CA . GLU A 1 85 ? -32.687 4.369 -0.516 1.00 38.94 85 GLU A C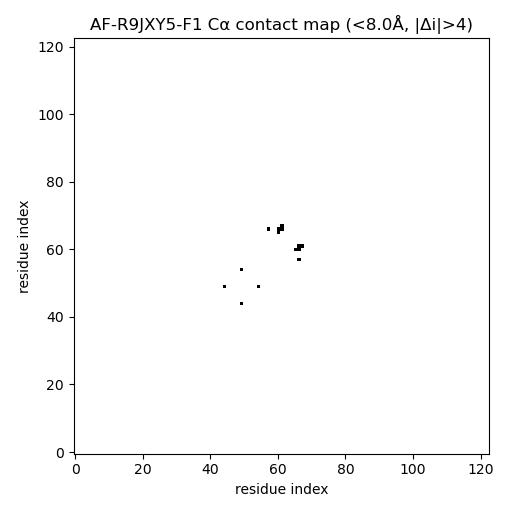A 1
ATOM 688 C C . GLU A 1 85 ? -32.040 5.753 -0.717 1.00 38.94 85 GLU A C 1
ATOM 690 O O . GLU A 1 85 ? -32.128 6.645 0.131 1.00 38.94 85 GLU A O 1
ATOM 695 N N . PHE A 1 86 ? -31.283 5.899 -1.805 1.00 38.56 86 PHE A N 1
ATOM 696 C CA . PHE A 1 86 ? -30.731 7.175 -2.239 1.00 38.56 86 PHE A CA 1
ATOM 697 C C . PHE A 1 86 ? -31.875 7.979 -2.858 1.00 38.56 86 PHE A C 1
ATOM 699 O O . PHE A 1 86 ? -32.444 7.587 -3.873 1.00 38.56 86 PHE A O 1
ATOM 706 N N . MET A 1 87 ? -32.243 9.083 -2.214 1.00 43.28 87 MET A N 1
ATOM 707 C CA . MET A 1 87 ? -33.217 10.037 -2.732 1.00 43.28 87 MET A CA 1
ATOM 708 C C . MET A 1 87 ? -32.614 10.742 -3.959 1.00 43.28 87 MET A C 1
ATOM 710 O O . MET A 1 87 ? -31.756 11.611 -3.814 1.00 43.28 87 MET A O 1
ATOM 714 N N . GLU A 1 88 ? -33.040 10.351 -5.161 1.00 44.81 88 GLU A N 1
ATOM 715 C CA . GLU A 1 88 ? -32.788 11.115 -6.388 1.00 44.81 88 GLU A CA 1
ATOM 716 C C . GLU A 1 88 ? -33.623 12.406 -6.412 1.00 44.81 88 GLU A C 1
ATOM 718 O O . GLU A 1 88 ? -34.808 12.383 -6.070 1.00 44.81 88 GLU A O 1
ATOM 723 N N . PRO A 1 89 ? -33.063 13.524 -6.902 1.00 43.25 89 PRO A N 1
ATOM 724 C CA . PRO A 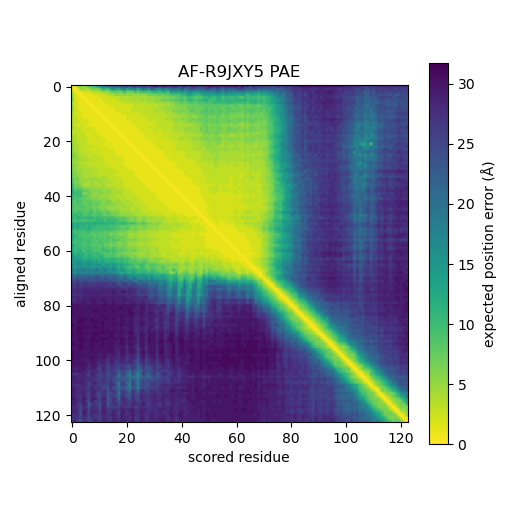1 89 ? -33.845 14.564 -7.547 1.00 43.25 89 PRO A CA 1
ATOM 725 C C . PRO A 1 89 ? -33.888 14.358 -9.075 1.00 43.25 89 PRO A C 1
ATOM 727 O O . PRO A 1 89 ? -32.854 14.309 -9.741 1.00 43.25 89 PRO A O 1
ATOM 730 N N . GLU A 1 90 ? -35.112 14.282 -9.607 1.00 33.25 90 GLU A N 1
ATOM 731 C CA . GLU A 1 90 ? -35.461 14.187 -11.030 1.00 33.25 90 GLU A CA 1
ATOM 732 C C . GLU A 1 90 ? -34.948 15.358 -11.899 1.00 33.25 90 GLU A C 1
ATOM 734 O O . GLU A 1 90 ? -35.096 16.533 -11.566 1.00 33.25 90 GLU A O 1
ATOM 739 N N . HIS A 1 91 ? -34.463 14.951 -13.078 1.00 40.16 91 HIS A N 1
ATOM 740 C CA . HIS A 1 91 ? -34.634 15.496 -14.435 1.00 40.16 91 HIS A CA 1
ATOM 741 C C . HIS A 1 91 ? -34.279 16.955 -14.778 1.00 40.16 91 HIS A C 1
ATOM 743 O O . HIS A 1 91 ? -34.965 17.901 -14.413 1.00 40.16 91 HIS A O 1
ATOM 749 N N . THR A 1 92 ? -33.369 17.102 -15.752 1.00 32.47 92 THR A N 1
ATOM 750 C CA . THR A 1 92 ? -33.773 17.641 -17.067 1.00 32.47 92 THR A CA 1
ATOM 751 C C . THR A 1 92 ? -33.087 16.872 -18.198 1.00 32.47 92 THR A C 1
ATOM 753 O O . THR A 1 92 ? -31.915 16.514 -18.121 1.00 32.47 92 THR A O 1
ATOM 756 N N . GLU A 1 93 ? -33.889 16.568 -19.211 1.00 37.69 93 GLU A N 1
ATOM 757 C CA . GLU A 1 93 ? -33.614 15.747 -20.385 1.00 37.69 93 GLU A CA 1
ATOM 758 C C . GLU A 1 93 ? -32.723 16.474 -21.408 1.00 37.69 93 GLU A C 1
ATOM 760 O O . GLU A 1 93 ? -32.927 17.661 -21.664 1.00 37.69 93 GLU A O 1
ATOM 765 N N . ASN A 1 94 ? -31.813 15.748 -22.069 1.00 41.41 94 ASN A N 1
ATOM 766 C CA . ASN A 1 94 ? -31.546 15.940 -23.500 1.00 41.41 94 ASN A CA 1
ATOM 767 C C . ASN A 1 94 ? -30.913 14.680 -24.131 1.00 41.41 94 ASN A C 1
ATOM 769 O O . ASN A 1 94 ? -29.733 14.403 -23.942 1.00 41.41 94 ASN A O 1
ATOM 773 N N . ASP A 1 95 ? -31.788 13.932 -24.804 1.00 32.00 95 ASP A N 1
ATOM 774 C CA . ASP A 1 95 ? -31.686 13.189 -26.072 1.00 32.00 95 ASP A CA 1
ATOM 775 C C . ASP A 1 95 ? -30.330 12.674 -26.612 1.00 32.00 95 ASP A C 1
ATOM 777 O O . ASP A 1 95 ? -29.364 13.420 -26.774 1.00 32.00 95 ASP A O 1
ATOM 781 N N . GLY A 1 96 ? -30.341 11.401 -27.045 1.00 33.06 96 GLY A N 1
ATOM 782 C CA . GLY A 1 96 ? -29.388 10.872 -28.030 1.00 33.06 96 GLY A CA 1
ATOM 783 C C . GLY A 1 96 ? -28.728 9.515 -27.743 1.00 33.06 96 GLY A C 1
ATOM 784 O O . GLY A 1 96 ? -27.512 9.461 -27.620 1.00 33.06 96 GLY A O 1
ATOM 785 N N . THR A 1 97 ? -29.514 8.427 -27.708 1.00 35.69 97 THR A N 1
ATOM 786 C CA . THR A 1 97 ? -29.171 7.052 -28.185 1.00 35.69 97 THR A CA 1
ATOM 787 C C . THR A 1 97 ? -27.779 6.475 -27.835 1.00 35.69 97 THR A C 1
ATOM 789 O O . THR A 1 97 ? -26.782 6.792 -28.471 1.00 35.69 97 THR A O 1
ATOM 792 N N . ALA A 1 98 ? -27.668 5.635 -26.799 1.00 36.09 98 ALA A N 1
ATOM 793 C CA . ALA A 1 98 ? -27.691 4.160 -26.879 1.00 36.09 98 ALA A CA 1
ATOM 794 C C . ALA A 1 98 ? -26.554 3.514 -27.705 1.00 36.09 98 ALA A C 1
ATOM 796 O O . ALA A 1 98 ? -26.663 3.439 -28.920 1.00 36.09 98 ALA A O 1
ATOM 797 N N . GLU A 1 99 ? -25.536 2.950 -27.041 1.00 36.53 99 GLU A N 1
ATOM 798 C CA . GLU A 1 99 ? -25.334 1.490 -26.989 1.00 36.53 99 GLU A CA 1
ATOM 799 C C . GLU A 1 99 ? -24.319 1.122 -25.894 1.00 36.53 99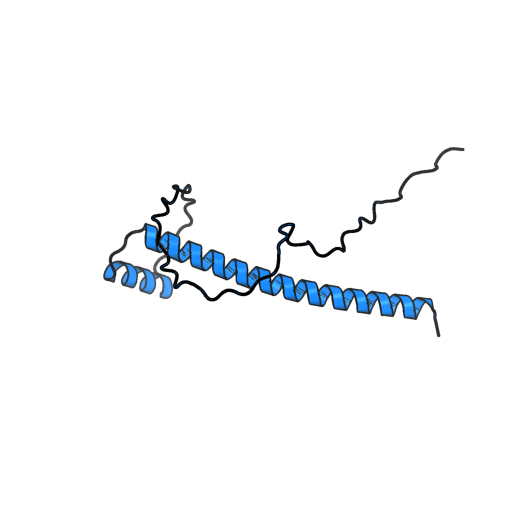 GLU A C 1
ATOM 801 O O . GLU A 1 99 ? -23.343 1.823 -25.634 1.00 36.53 99 GLU A O 1
ATOM 806 N N . LEU A 1 100 ? -24.635 0.037 -25.199 1.00 35.69 100 LEU A N 1
ATOM 807 C CA . LEU A 1 100 ? -23.973 -0.486 -24.017 1.00 35.69 100 LEU A CA 1
ATOM 808 C C . LEU A 1 100 ? -22.843 -1.451 -24.396 1.00 35.69 100 LEU A C 1
ATOM 810 O O . LEU A 1 100 ? -22.909 -2.126 -25.416 1.00 35.69 100 LEU A O 1
ATOM 814 N N . ALA A 1 101 ? -21.945 -1.631 -23.426 1.00 34.34 101 ALA A N 1
ATOM 815 C CA . ALA A 1 101 ? -21.166 -2.842 -23.169 1.00 34.34 101 ALA A CA 1
ATOM 816 C C . ALA A 1 101 ? -19.938 -3.102 -24.059 1.00 34.34 101 ALA A C 1
ATOM 818 O O . ALA A 1 101 ? -20.042 -3.513 -25.206 1.00 34.34 101 ALA A O 1
ATOM 819 N N . ALA A 1 102 ? -18.751 -3.035 -23.450 1.00 38.84 102 ALA A N 1
ATOM 820 C CA . ALA A 1 102 ? -18.028 -4.240 -23.026 1.00 38.84 102 ALA A CA 1
ATOM 821 C C . ALA A 1 102 ? -16.591 -3.899 -22.595 1.00 38.84 102 ALA A C 1
ATOM 823 O O . ALA A 1 102 ? -15.822 -3.344 -23.370 1.00 38.84 102 ALA A O 1
ATOM 824 N N . GLY A 1 103 ? -16.226 -4.335 -21.386 1.00 38.06 103 GLY A N 1
ATOM 825 C CA . GLY A 1 103 ? -14.847 -4.641 -21.007 1.00 38.06 103 GLY A CA 1
ATOM 826 C C . GLY A 1 103 ? -13.962 -3.448 -20.654 1.00 38.06 103 GLY A C 1
ATOM 827 O O . GLY A 1 103 ? -13.484 -2.734 -21.528 1.00 38.06 103 GLY A O 1
ATOM 828 N N . ASN A 1 104 ? -13.628 -3.318 -19.367 1.00 46.88 104 ASN A N 1
ATOM 829 C CA . ASN A 1 104 ? -12.379 -2.678 -18.963 1.00 46.88 104 ASN A CA 1
ATOM 830 C C . ASN A 1 104 ? -11.233 -3.388 -19.696 1.00 46.88 104 ASN A C 1
ATOM 832 O O . ASN A 1 104 ? -10.865 -4.516 -19.363 1.00 46.88 104 ASN A O 1
ATOM 836 N N . GLY A 1 105 ? -10.741 -2.749 -20.755 1.00 37.28 105 GLY A N 1
ATOM 837 C CA . GLY A 1 105 ? -9.675 -3.257 -21.594 1.00 37.28 105 GLY A CA 1
ATOM 838 C C . GLY A 1 105 ? -8.377 -3.318 -20.806 1.00 37.28 105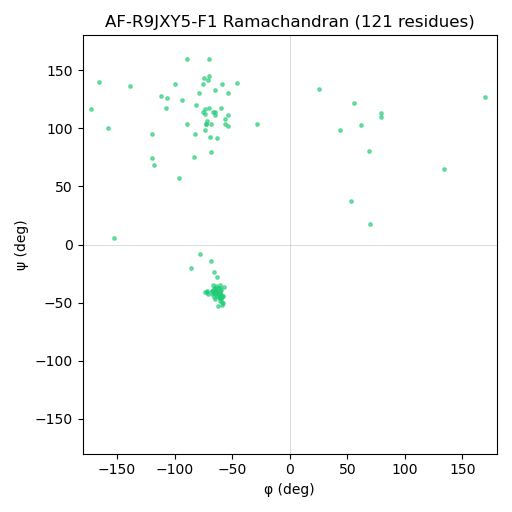 GLY A C 1
ATOM 839 O O . GLY A 1 105 ? -7.815 -2.289 -20.438 1.00 37.28 105 GLY A O 1
ATOM 840 N N . MET A 1 106 ? -7.892 -4.537 -20.584 1.00 51.91 106 MET A N 1
ATOM 841 C CA . MET A 1 106 ? -6.476 -4.809 -20.342 1.00 51.91 106 MET A CA 1
ATOM 842 C C . MET A 1 106 ? -5.648 -4.043 -21.389 1.00 51.91 106 MET A C 1
ATOM 844 O O . MET A 1 106 ? -6.046 -4.030 -22.560 1.00 51.91 106 MET A O 1
ATOM 848 N N . PRO A 1 107 ? -4.509 -3.424 -21.033 1.00 47.69 107 PRO A N 1
ATOM 849 C CA . PRO A 1 107 ? -3.666 -2.777 -22.026 1.00 47.69 107 PRO A CA 1
ATOM 850 C C . PRO A 1 107 ? -3.225 -3.829 -23.051 1.00 47.69 107 PRO A C 1
ATOM 852 O O . PRO A 1 107 ? -2.570 -4.819 -22.715 1.00 47.69 107 PRO A O 1
ATOM 855 N N . GLN A 1 108 ? -3.638 -3.633 -24.306 1.00 48.75 108 GLN A N 1
ATOM 856 C CA . GLN A 1 108 ? -3.231 -4.446 -25.449 1.00 48.75 108 GLN A CA 1
ATOM 857 C C . GLN A 1 108 ? -1.721 -4.298 -25.646 1.00 48.75 108 GLN A C 1
ATOM 859 O O . GLN A 1 108 ? -1.235 -3.386 -26.304 1.00 48.75 108 GLN A O 1
ATOM 864 N N . GLY A 1 109 ? -0.979 -5.194 -25.008 1.00 47.12 109 GLY A N 1
ATOM 865 C CA . GLY A 1 109 ? 0.463 -5.355 -25.175 1.00 47.12 109 GLY A CA 1
ATOM 866 C C . GLY A 1 109 ? 0.941 -6.777 -24.884 1.00 47.12 109 GLY A C 1
ATOM 867 O O . GLY A 1 109 ? 2.139 -7.029 -24.898 1.00 47.12 109 GLY A O 1
ATOM 868 N N . MET A 1 110 ? 0.015 -7.707 -24.630 1.00 48.16 110 MET A N 1
ATOM 869 C CA . MET A 1 110 ? 0.282 -9.140 -24.523 1.00 48.16 110 MET A CA 1
ATOM 870 C C . MET A 1 110 ? -0.019 -9.822 -25.862 1.00 48.16 110 MET A C 1
ATOM 872 O O . MET A 1 110 ? -0.840 -10.734 -25.933 1.00 48.16 110 MET A O 1
ATOM 876 N N . GLU A 1 111 ? 0.624 -9.385 -26.946 1.00 44.22 111 GLU A N 1
ATOM 877 C CA . GLU A 1 111 ? 0.844 -10.326 -28.041 1.00 44.22 111 GLU A CA 1
ATOM 878 C C . GLU A 1 111 ? 1.931 -11.278 -27.569 1.00 44.22 111 GLU A C 1
ATOM 880 O O . GLU A 1 111 ? 3.065 -10.899 -27.286 1.00 44.22 111 GLU A O 1
ATOM 885 N N . SER A 1 112 ? 1.509 -12.518 -27.368 1.00 41.31 112 SER A N 1
ATOM 886 C CA . SER A 1 112 ? 2.375 -13.627 -27.044 1.00 41.31 112 SER A CA 1
ATOM 887 C C . SER A 1 112 ? 3.483 -13.712 -28.095 1.00 41.31 112 SER A C 1
ATOM 889 O O . SER A 1 112 ? 3.215 -14.104 -29.229 1.00 41.31 112 SER A O 1
ATOM 891 N N . GLU A 1 113 ? 4.728 -13.430 -27.720 1.00 43.53 113 GLU A N 1
ATOM 892 C CA . GLU A 1 113 ? 5.867 -14.060 -28.386 1.00 43.53 113 GLU A CA 1
ATOM 893 C C . GLU A 1 113 ? 5.812 -15.540 -27.988 1.00 43.53 113 GLU A C 1
ATOM 895 O O . GLU A 1 113 ? 6.429 -15.982 -27.022 1.00 43.53 113 GLU A O 1
ATOM 900 N N . ARG A 1 114 ? 4.932 -16.291 -28.664 1.00 49.38 114 ARG A N 1
ATOM 901 C CA . ARG A 1 114 ? 4.953 -17.748 -28.609 1.00 49.38 114 ARG A CA 1
ATOM 902 C C . ARG A 1 114 ? 6.259 -18.192 -29.245 1.00 49.38 114 ARG A C 1
ATOM 904 O O . ARG A 1 114 ? 6.665 -17.697 -30.289 1.00 49.38 114 ARG A O 1
ATOM 911 N N . GLU A 1 115 ? 6.905 -19.094 -28.534 1.00 45.38 115 GLU A N 1
ATOM 912 C CA . GLU A 1 115 ? 8.157 -19.743 -28.862 1.00 45.38 115 GLU A CA 1
ATOM 913 C C . GLU A 1 115 ? 8.064 -20.442 -30.227 1.00 45.38 115 GLU A C 1
ATOM 915 O O . GLU A 1 115 ? 7.455 -21.502 -30.339 1.00 45.38 115 GLU A O 1
ATOM 920 N N . ASP A 1 116 ? 8.723 -19.901 -31.252 1.00 50.38 116 ASP A N 1
ATOM 921 C CA . ASP A 1 116 ? 9.071 -20.678 -32.445 1.00 50.38 116 ASP A CA 1
ATOM 922 C C . ASP A 1 116 ? 10.367 -21.453 -32.151 1.00 50.38 116 ASP A C 1
ATOM 924 O O . ASP A 1 116 ? 11.469 -21.092 -32.572 1.00 50.38 116 ASP A O 1
ATOM 928 N N . LEU A 1 117 ? 10.234 -22.524 -31.366 1.00 55.44 117 LEU A N 1
ATOM 929 C CA . LEU A 1 117 ? 11.235 -23.584 -31.236 1.00 55.44 117 LEU A CA 1
ATOM 930 C C . LEU A 1 117 ? 10.635 -24.917 -31.705 1.00 55.44 117 LEU A C 1
ATOM 932 O O . LEU A 1 117 ? 10.457 -25.845 -30.923 1.00 55.44 117 LEU A O 1
ATOM 936 N N . GLU A 1 118 ? 10.379 -25.032 -33.008 1.00 50.19 118 GLU A N 1
ATOM 937 C CA . GLU A 1 118 ? 10.234 -26.319 -33.703 1.00 50.19 118 GLU A CA 1
ATOM 938 C C . GLU A 1 118 ? 11.326 -26.378 -34.788 1.00 50.19 118 GLU A C 1
ATOM 940 O O . GLU A 1 118 ? 11.308 -25.636 -35.759 1.00 50.19 118 GLU A O 1
ATOM 945 N N . ASN A 1 119 ? 12.484 -26.984 -34.522 1.00 45.62 119 ASN A N 1
ATOM 946 C CA . ASN A 1 119 ? 12.751 -28.420 -34.599 1.00 45.62 119 ASN A CA 1
ATOM 947 C C . ASN A 1 119 ? 12.737 -28.954 -36.047 1.00 45.62 119 ASN A C 1
ATOM 949 O O . ASN A 1 119 ? 11.795 -29.609 -36.467 1.00 45.62 119 ASN A O 1
ATOM 953 N N . GLU A 1 120 ? 13.848 -28.764 -36.764 1.00 48.34 120 GLU A N 1
ATOM 954 C CA . GLU A 1 120 ? 14.254 -29.651 -37.864 1.00 48.34 120 GLU A CA 1
ATOM 955 C C . GLU A 1 120 ? 15.622 -30.265 -37.531 1.00 48.34 120 GLU A C 1
ATOM 957 O O . GLU A 1 120 ? 16.674 -29.905 -38.057 1.00 48.34 120 GLU A O 1
ATOM 962 N N . ARG A 1 121 ? 15.607 -31.221 -36.597 1.00 49.44 121 ARG A N 1
ATOM 963 C CA . ARG A 1 121 ? 16.431 -32.418 -36.758 1.00 49.44 121 ARG A CA 1
ATOM 964 C C . ARG A 1 121 ? 15.576 -33.420 -37.514 1.00 49.44 121 ARG A C 1
ATOM 966 O O . ARG A 1 121 ? 14.724 -34.032 -36.890 1.00 49.44 121 ARG A O 1
ATOM 973 N N . GLU A 1 122 ? 15.836 -33.593 -38.803 1.00 57.34 122 GLU A N 1
ATOM 974 C CA . GLU A 1 122 ? 15.915 -34.915 -39.430 1.00 57.34 122 GLU A 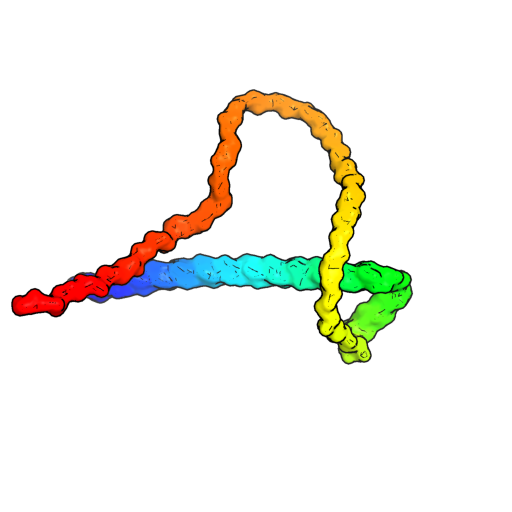CA 1
ATOM 975 C C . GLU A 1 122 ? 16.406 -34.796 -40.882 1.00 57.34 122 GLU A C 1
ATOM 977 O O . GLU A 1 122 ? 15.722 -34.251 -41.743 1.00 57.34 122 GLU A O 1
ATOM 982 N N . ASN A 1 123 ? 17.579 -35.410 -41.096 1.00 43.09 123 ASN A N 1
ATOM 983 C CA . ASN A 1 123 ? 18.201 -35.874 -42.344 1.00 43.09 123 ASN A CA 1
ATOM 984 C C . ASN A 1 123 ? 19.314 -35.014 -42.968 1.00 43.09 123 ASN A C 1
ATOM 986 O O . ASN A 1 123 ? 19.028 -34.065 -43.728 1.00 43.09 123 ASN A O 1
#

Solvent-accessible surface area (backbone atoms only — not comparable to full-atom values): 8393 Å² total; per-residue (Å²): 133,65,71,66,60,52,52,51,52,54,51,49,52,55,48,53,54,51,50,52,54,52,53,50,52,53,49,53,52,52,54,52,50,52,54,51,51,54,51,50,53,52,50,55,58,57,72,66,66,63,52,78,69,59,44,48,52,50,54,52,28,44,75,70,66,78,46,84,88,76,94,70,91,73,82,85,76,84,81,80,82,78,81,78,82,75,84,77,84,83,84,86,88,81,87,82,83,89,85,83,89,80,74,91,73,72,81,92,72,79,74,75,84,70,82,90,80,79,85,85,87,83,135

Radius of gyration: 27.67 Å; Cα contacts (8 Å, |Δi|>4): 7; chains: 1; bounding box: 63×54×68 Å

Secondary structure (DSSP, 8-state):
--HHHHHHHHHHHHHHHHHHHHHHHHHHHHHHHHHHHHHHHHHHHHHTT--HHHHHHHHHHHHTT----------------------PPP-----------------S---------------

Sequence (123 aa):
MNRKLHRVLDEIQKTEEKIAVWQEHLGELNVQKEMLEDAEIIKSIRSMRLGSRELLEVLEGVQAGTILLSNHETEEEPEQNESREFMEPEHTENDGTAELAAGNGMPQGMESEREDLENEREN

pLDDT: mean 73.32, std 25.31, range [32.0, 98.44]